Protein AF-A0A450X6T3-F1 (afdb_monomer)

Organism: NCBI:txid2126335

Sequence (74 aa):
MRDLTRTRDDFKAQEQKARQQLNAFVLRHGRHWPTDKTRWTRTHYNWLESLTFEHPWLQIVLQEYIDAVKAARE

Radius of gyration: 14.1 Å; Cα contacts (8 Å, |Δi|>4): 32; chains: 1; bounding box: 23×30×42 Å

Structure (mmCIF, N/CA/C/O backbone):
data_AF-A0A450X6T3-F1
#
_entry.id   AF-A0A450X6T3-F1
#
loop_
_atom_site.group_PDB
_atom_site.id
_atom_site.type_symbol
_atom_site.label_atom_id
_atom_site.label_alt_id
_atom_site.label_comp_id
_atom_site.label_asym_id
_atom_site.label_entity_id
_atom_site.label_seq_id
_atom_site.pdbx_PDB_ins_code
_atom_site.Cartn_x
_atom_site.Cartn_y
_atom_site.Cartn_z
_atom_site.occupancy
_atom_site.B_iso_or_equiv
_atom_site.auth_seq_id
_atom_site.auth_comp_id
_atom_site.auth_asym_id
_atom_site.auth_atom_id
_atom_site.pdbx_PDB_model_num
ATOM 1 N N . MET A 1 1 ? 11.439 -15.381 -29.173 1.00 63.69 1 MET A N 1
ATOM 2 C CA . MET A 1 1 ? 11.695 -13.990 -28.715 1.00 63.69 1 MET A CA 1
ATOM 3 C C . MET A 1 1 ? 10.432 -13.252 -28.258 1.00 63.69 1 MET A C 1
ATOM 5 O O . MET A 1 1 ? 10.525 -12.533 -27.276 1.00 63.69 1 MET A O 1
ATOM 9 N N . ARG A 1 2 ? 9.264 -13.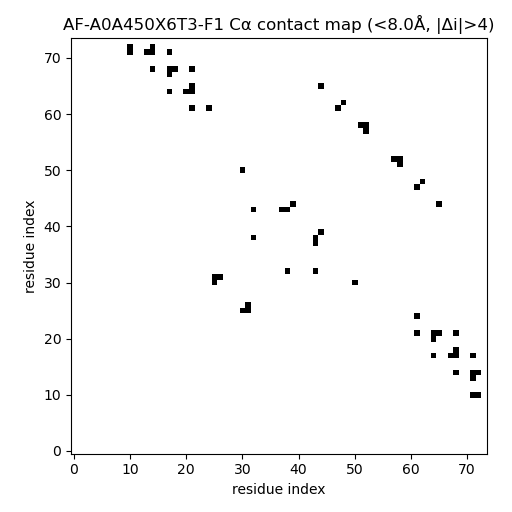422 -28.904 1.00 77.75 2 ARG A N 1
ATOM 10 C CA . ARG A 1 2 ? 8.011 -12.735 -28.515 1.00 77.75 2 ARG A CA 1
ATOM 11 C C . ARG A 1 2 ? 7.436 -13.179 -27.163 1.00 77.75 2 ARG A C 1
ATOM 13 O O . ARG A 1 2 ? 6.913 -12.339 -26.442 1.00 77.75 2 ARG A O 1
ATOM 20 N N . ASP A 1 3 ? 7.571 -14.453 -26.806 1.00 87.81 3 ASP A N 1
ATOM 21 C CA . ASP A 1 3 ? 7.017 -14.988 -25.554 1.00 87.81 3 ASP A CA 1
ATOM 22 C C . ASP A 1 3 ? 7.726 -14.429 -24.321 1.00 87.81 3 ASP A C 1
ATOM 24 O O . ASP A 1 3 ? 7.065 -13.994 -23.393 1.00 87.81 3 ASP A O 1
ATOM 28 N N . LEU A 1 4 ? 9.055 -14.279 -24.365 1.00 82.75 4 LEU A N 1
ATOM 29 C CA . LEU A 1 4 ? 9.821 -13.648 -23.281 1.00 82.75 4 LEU A CA 1
ATOM 30 C C . LEU A 1 4 ? 9.388 -12.199 -23.019 1.00 82.75 4 LEU A C 1
ATOM 32 O O . LEU A 1 4 ? 9.312 -11.769 -21.870 1.00 82.75 4 LEU A O 1
ATOM 36 N N . THR A 1 5 ? 9.102 -11.434 -24.075 1.00 88.75 5 THR A N 1
ATOM 37 C CA . THR A 1 5 ? 8.597 -10.063 -23.933 1.00 88.75 5 THR A CA 1
ATOM 38 C C . THR A 1 5 ? 7.185 -10.050 -23.358 1.00 88.75 5 THR A C 1
ATOM 40 O O . THR A 1 5 ? 6.915 -9.243 -22.475 1.00 88.75 5 THR A O 1
ATOM 43 N N . ARG A 1 6 ? 6.308 -10.961 -23.801 1.00 89.25 6 ARG A N 1
ATOM 44 C CA . ARG A 1 6 ? 4.946 -11.091 -23.259 1.00 89.25 6 ARG A CA 1
ATOM 45 C C . ARG A 1 6 ? 4.944 -11.496 -21.791 1.00 89.25 6 ARG A C 1
ATOM 47 O O . ARG A 1 6 ? 4.236 -10.882 -21.013 1.00 89.25 6 ARG A O 1
ATOM 54 N N . THR A 1 7 ? 5.774 -12.458 -21.401 1.00 90.75 7 THR A N 1
ATOM 55 C CA . THR A 1 7 ? 5.918 -12.875 -20.002 1.00 90.75 7 THR A CA 1
ATOM 56 C C . THR A 1 7 ? 6.373 -11.714 -19.115 1.00 90.75 7 THR A C 1
ATOM 58 O O . THR A 1 7 ? 5.835 -11.515 -18.034 1.00 90.75 7 THR A O 1
ATOM 61 N N . ARG A 1 8 ? 7.324 -10.894 -19.582 1.00 89.88 8 ARG A N 1
ATOM 62 C CA . ARG A 1 8 ? 7.761 -9.694 -18.844 1.00 89.88 8 ARG A CA 1
ATOM 63 C C . ARG A 1 8 ? 6.663 -8.642 -18.710 1.00 89.88 8 ARG A C 1
ATOM 65 O O . ARG A 1 8 ? 6.610 -7.959 -17.692 1.00 89.88 8 ARG A O 1
ATOM 72 N N . ASP A 1 9 ? 5.853 -8.465 -19.747 1.00 92.75 9 ASP A N 1
ATOM 73 C CA . ASP A 1 9 ? 4.725 -7.536 -19.721 1.00 92.75 9 ASP A CA 1
ATOM 74 C C . ASP A 1 9 ? 3.630 -8.017 -18.762 1.00 92.75 9 ASP A C 1
ATOM 76 O O . ASP A 1 9 ? 3.151 -7.231 -17.949 1.00 92.75 9 ASP A O 1
ATOM 80 N N . ASP A 1 10 ? 3.332 -9.322 -18.767 1.00 93.00 10 ASP A N 1
ATOM 81 C CA . ASP A 1 10 ? 2.366 -9.925 -17.847 1.00 93.00 10 ASP A CA 1
ATOM 82 C C . ASP A 1 10 ? 2.779 -9.707 -16.387 1.00 93.00 10 ASP A C 1
ATOM 84 O O . ASP A 1 10 ? 2.004 -9.146 -15.618 1.00 93.00 10 ASP A O 1
ATOM 88 N N . PHE A 1 11 ? 4.031 -10.009 -16.020 1.00 94.06 11 PHE A N 1
ATOM 89 C CA . PHE A 1 11 ? 4.516 -9.775 -14.654 1.00 94.06 11 PHE A CA 1
ATOM 90 C C . PHE A 1 11 ? 4.428 -8.303 -14.232 1.00 94.06 11 PHE A C 1
ATOM 92 O O . PHE A 1 11 ? 3.985 -8.001 -13.124 1.00 94.06 11 PHE A O 1
ATOM 99 N N . LYS A 1 12 ? 4.753 -7.363 -15.130 1.00 94.12 12 LYS A N 1
ATOM 100 C CA . LYS A 1 12 ? 4.569 -5.928 -14.858 1.00 94.12 12 LYS A CA 1
ATOM 101 C C . LYS A 1 12 ? 3.100 -5.562 -14.652 1.00 94.12 12 LYS A C 1
ATOM 103 O O . LYS A 1 12 ? 2.791 -4.758 -13.771 1.00 94.12 12 LYS A O 1
ATOM 108 N N . ALA A 1 13 ? 2.202 -6.133 -15.451 1.00 95.69 13 ALA A N 1
ATOM 109 C CA . ALA A 1 13 ? 0.770 -5.913 -15.317 1.00 95.69 13 ALA A CA 1
ATOM 110 C C . ALA A 1 13 ? 0.241 -6.475 -13.988 1.00 95.69 13 ALA A C 1
ATOM 112 O O . ALA A 1 13 ? -0.544 -5.797 -13.318 1.00 95.69 13 ALA A O 1
ATOM 113 N N . GLN A 1 14 ? 0.709 -7.655 -13.560 1.00 95.81 14 GLN A N 1
ATOM 114 C CA . GLN A 1 14 ? 0.360 -8.220 -12.252 1.00 95.81 14 GLN A CA 1
ATOM 115 C C . GLN A 1 14 ? 0.848 -7.329 -11.107 1.00 95.81 14 GLN A C 1
ATOM 117 O O . GLN A 1 14 ? 0.060 -6.988 -10.221 1.00 95.81 14 GLN A O 1
ATOM 122 N N . GLU A 1 15 ? 2.102 -6.869 -11.154 1.00 96.25 15 GLU A N 1
ATOM 123 C CA . GLU A 1 15 ? 2.654 -5.962 -10.143 1.00 96.25 15 GLU A CA 1
ATOM 124 C C . GLU A 1 15 ? 1.838 -4.662 -10.059 1.00 96.25 15 GLU A C 1
ATOM 126 O O . GLU A 1 15 ? 1.451 -4.211 -8.976 1.00 96.25 15 GLU A O 1
ATOM 131 N N . GLN A 1 16 ? 1.526 -4.056 -11.208 1.00 96.81 16 GLN A N 1
ATOM 132 C CA . GLN A 1 16 ? 0.727 -2.835 -11.267 1.00 96.81 16 GLN A CA 1
ATOM 133 C C . GLN A 1 16 ? -0.681 -3.050 -10.699 1.00 96.81 16 GLN A C 1
ATOM 135 O O . GLN A 1 16 ? -1.182 -2.198 -9.959 1.00 96.81 16 GLN A O 1
ATOM 140 N N . LYS A 1 17 ? -1.313 -4.182 -11.010 1.00 97.69 17 LYS A N 1
ATOM 141 C CA . LYS A 1 17 ? -2.649 -4.524 -10.522 1.00 97.69 17 LYS A CA 1
ATOM 142 C C . LYS A 1 17 ? -2.665 -4.720 -9.007 1.00 97.69 17 LYS A C 1
ATOM 144 O O . LYS A 1 17 ? -3.516 -4.130 -8.341 1.00 97.69 17 LYS A O 1
ATOM 149 N N . ALA A 1 18 ? -1.705 -5.461 -8.453 1.00 97.62 18 ALA A N 1
ATOM 150 C CA . ALA A 1 18 ? -1.580 -5.656 -7.007 1.00 97.62 18 ALA A CA 1
ATOM 151 C C . ALA A 1 18 ? -1.414 -4.310 -6.277 1.00 97.62 18 ALA A C 1
ATOM 153 O O . ALA A 1 18 ? -2.112 -4.012 -5.305 1.00 97.62 18 ALA A O 1
ATOM 154 N N . ARG A 1 19 ? -0.561 -3.430 -6.815 1.00 97.25 19 ARG A N 1
ATOM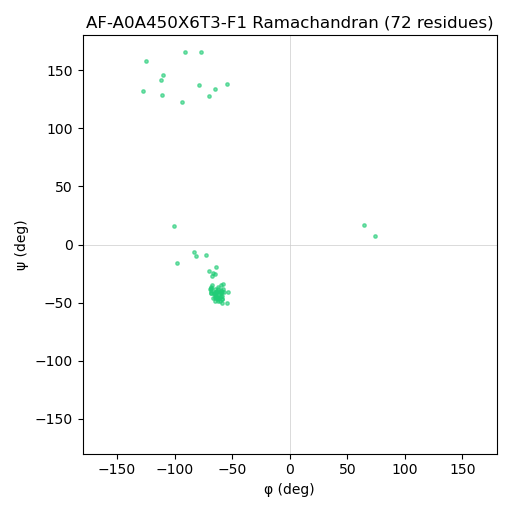 155 C CA . ARG A 1 19 ? -0.345 -2.071 -6.299 1.00 97.25 19 ARG A CA 1
ATOM 156 C C . ARG A 1 19 ? -1.621 -1.227 -6.298 1.00 97.25 19 ARG A C 1
ATOM 158 O O . ARG A 1 19 ? -1.902 -0.528 -5.324 1.00 97.25 19 ARG A O 1
ATOM 165 N N . GLN A 1 20 ? -2.399 -1.277 -7.378 1.00 97.44 20 GLN A N 1
ATOM 166 C CA . GLN A 1 20 ? -3.670 -0.554 -7.474 1.00 97.44 20 GLN A CA 1
ATOM 167 C C . GLN A 1 20 ? -4.695 -1.065 -6.460 1.00 97.44 20 GLN A C 1
ATOM 169 O O . GLN A 1 20 ? -5.357 -0.253 -5.817 1.00 97.44 20 GLN A O 1
ATOM 174 N N . GLN A 1 21 ? -4.797 -2.384 -6.283 1.00 98.06 21 GLN A N 1
ATOM 175 C CA . GLN A 1 21 ? -5.713 -3.000 -5.320 1.00 98.06 21 GLN A CA 1
ATOM 176 C C . GLN A 1 21 ? -5.374 -2.608 -3.878 1.00 98.06 21 GLN A C 1
ATOM 178 O O . GLN A 1 21 ? -6.262 -2.171 -3.146 1.00 98.06 21 GLN A O 1
ATOM 183 N N . LEU A 1 22 ? -4.094 -2.664 -3.499 1.00 97.88 22 LEU A N 1
ATOM 184 C CA . LEU A 1 22 ? -3.637 -2.209 -2.185 1.00 97.88 22 LEU A CA 1
ATOM 185 C C . LEU A 1 22 ? -3.936 -0.719 -1.968 1.00 97.88 22 LEU A C 1
ATOM 187 O O . LEU A 1 22 ? -4.458 -0.330 -0.924 1.00 97.88 22 LEU A O 1
ATOM 191 N N . ASN A 1 23 ? -3.660 0.126 -2.966 1.00 96.94 23 ASN A N 1
ATOM 192 C CA . ASN A 1 23 ? -3.952 1.555 -2.868 1.00 96.94 23 ASN A CA 1
ATOM 193 C C . ASN A 1 23 ? -5.465 1.823 -2.741 1.00 96.94 23 ASN A C 1
ATOM 195 O O . ASN A 1 23 ? -5.880 2.652 -1.938 1.00 96.94 23 ASN A O 1
ATOM 199 N N . ALA A 1 24 ? -6.302 1.097 -3.485 1.00 97.62 24 ALA A N 1
ATOM 200 C CA . ALA A 1 24 ? -7.755 1.192 -3.365 1.00 97.62 24 ALA A CA 1
ATOM 201 C C . ALA A 1 24 ? -8.246 0.755 -1.974 1.00 97.62 24 ALA A C 1
ATOM 203 O O . ALA A 1 24 ? -9.119 1.411 -1.406 1.00 97.62 24 ALA A O 1
ATOM 204 N N . PHE A 1 25 ? -7.658 -0.304 -1.402 1.00 97.81 25 PHE A N 1
ATOM 205 C CA . PHE A 1 25 ? -7.955 -0.774 -0.048 1.00 97.81 25 PHE A CA 1
ATOM 206 C C . PHE A 1 25 ? -7.648 0.289 1.018 1.00 97.81 25 PHE A C 1
ATOM 208 O O . PHE A 1 25 ? -8.490 0.578 1.863 1.00 97.81 25 PHE A O 1
ATOM 215 N N . VAL A 1 26 ? -6.474 0.919 0.989 1.00 97.12 26 VAL A N 1
ATOM 216 C CA . VAL A 1 26 ? -6.156 1.944 2.000 1.00 97.12 26 VAL A CA 1
ATOM 217 C C . VAL A 1 26 ? -7.029 3.193 1.832 1.00 97.12 26 VAL A C 1
ATOM 219 O O . VAL A 1 26 ? -7.516 3.738 2.825 1.00 97.12 26 VAL A O 1
ATOM 222 N N . LEU A 1 27 ? -7.333 3.579 0.586 1.00 96.75 27 LEU A N 1
ATOM 223 C CA . LEU A 1 27 ? -8.185 4.731 0.283 1.00 96.75 27 LEU A CA 1
ATOM 224 C C . LEU A 1 27 ? -9.625 4.550 0.777 1.00 96.75 27 LEU A C 1
ATOM 226 O O . LEU A 1 27 ? -10.165 5.469 1.391 1.00 96.75 27 LEU A O 1
ATOM 230 N N . ARG A 1 28 ? -10.241 3.373 0.585 1.00 96.81 28 ARG A N 1
ATOM 231 C CA . ARG A 1 28 ? -11.604 3.101 1.095 1.00 96.81 28 ARG A CA 1
ATOM 232 C C . ARG A 1 28 ? -11.694 3.132 2.626 1.00 96.81 28 ARG A C 1
ATOM 234 O O . ARG A 1 28 ? -12.781 3.300 3.163 1.00 96.81 28 ARG A O 1
ATOM 241 N N . HIS A 1 29 ? -10.564 2.990 3.320 1.00 96.56 29 HIS A N 1
ATOM 242 C CA . HIS A 1 29 ? -10.458 3.098 4.777 1.00 96.56 29 HIS A CA 1
ATOM 243 C C . HIS A 1 29 ? -9.919 4.468 5.236 1.00 96.56 29 HIS A C 1
ATOM 245 O O . HIS A 1 29 ? -9.477 4.615 6.375 1.00 96.56 29 HIS A O 1
ATOM 251 N N . GLY A 1 30 ? -9.928 5.479 4.357 1.00 96.25 30 GLY A N 1
ATOM 252 C CA . GLY A 1 30 ? -9.551 6.859 4.679 1.00 96.25 30 GLY A CA 1
ATOM 253 C C . GLY A 1 30 ? -8.047 7.093 4.849 1.00 96.25 30 GLY A C 1
ATOM 254 O O . GLY A 1 30 ? -7.633 8.185 5.239 1.00 96.25 30 GLY A O 1
ATOM 255 N N . ARG A 1 31 ? -7.204 6.100 4.548 1.00 96.38 31 ARG A N 1
ATOM 256 C CA . ARG A 1 31 ? -5.747 6.192 4.678 1.00 96.38 31 ARG A CA 1
ATOM 257 C C . ARG A 1 31 ? -5.136 6.633 3.352 1.00 96.38 31 ARG A C 1
ATOM 259 O O . ARG A 1 31 ? -5.312 5.990 2.321 1.00 96.38 31 ARG A O 1
ATOM 266 N N . HIS A 1 32 ? -4.401 7.737 3.386 1.00 95.38 32 HIS A N 1
ATOM 267 C CA . HIS A 1 32 ? -3.822 8.362 2.203 1.00 95.38 32 HIS A CA 1
ATOM 268 C C . HIS A 1 32 ? -2.324 8.587 2.389 1.00 95.38 32 HIS A C 1
ATOM 270 O O . HIS A 1 32 ? -1.870 9.114 3.404 1.00 95.38 32 HIS A O 1
ATOM 276 N N . TRP A 1 33 ? -1.556 8.183 1.380 1.00 96.00 33 TRP A N 1
ATOM 277 C CA . TRP A 1 33 ? -0.137 8.501 1.297 1.00 96.00 33 TRP A CA 1
ATOM 278 C C . TRP A 1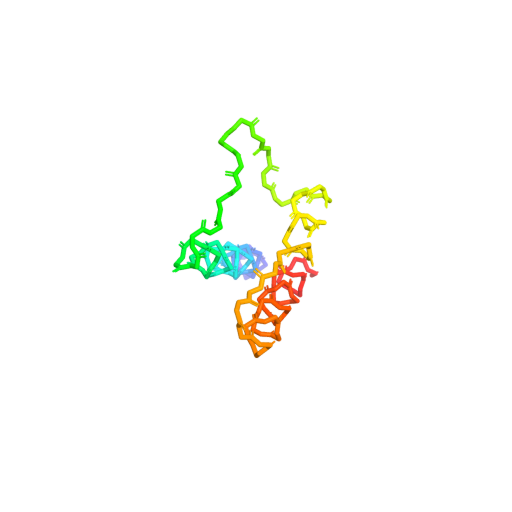 33 ? 0.049 9.948 0.807 1.00 96.00 33 TRP A C 1
ATOM 280 O O . TRP A 1 33 ? -0.647 10.327 -0.143 1.00 96.00 33 TRP A O 1
ATOM 290 N N . PRO A 1 34 ? 0.972 10.740 1.391 1.00 94.69 34 PRO A N 1
ATOM 291 C CA . PRO A 1 34 ? 1.216 12.119 0.972 1.00 94.69 34 PRO A CA 1
ATOM 292 C C . PRO A 1 34 ? 1.535 12.235 -0.522 1.00 94.69 34 PRO A C 1
ATOM 294 O O . PRO A 1 34 ? 2.277 11.423 -1.080 1.00 94.69 34 PRO A O 1
ATOM 297 N N . THR A 1 35 ? 0.972 13.250 -1.176 1.00 91.25 35 THR A N 1
ATOM 298 C CA . THR A 1 35 ? 1.106 13.460 -2.626 1.00 91.25 35 THR A CA 1
ATOM 299 C C . THR A 1 35 ? 2.511 13.885 -3.046 1.00 91.25 35 THR A C 1
ATOM 301 O O . THR A 1 35 ? 2.889 13.666 -4.191 1.00 91.25 35 THR A O 1
ATOM 304 N N . ASP A 1 36 ? 3.288 14.460 -2.129 1.00 94.81 36 ASP A N 1
ATOM 305 C CA . ASP A 1 36 ? 4.674 14.901 -2.320 1.00 94.81 36 ASP A CA 1
ATOM 306 C C . ASP A 1 36 ? 5.708 13.772 -2.161 1.00 94.81 36 ASP A C 1
ATOM 308 O O . ASP A 1 36 ? 6.893 13.978 -2.420 1.00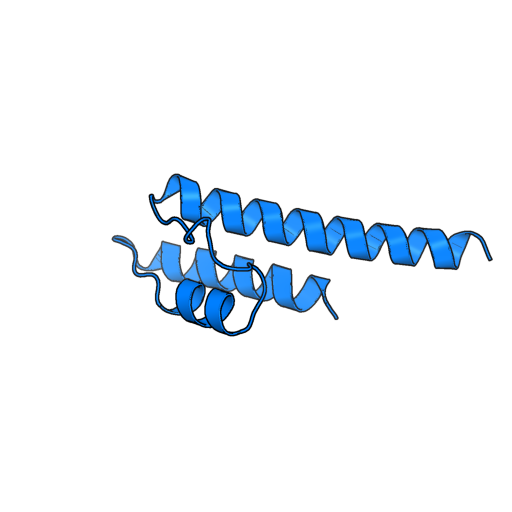 94.81 36 ASP A O 1
ATOM 312 N N . LYS A 1 37 ? 5.285 12.565 -1.754 1.00 94.50 37 LYS A N 1
ATOM 313 C CA . LYS A 1 37 ? 6.190 11.443 -1.467 1.00 94.50 37 LYS A CA 1
ATOM 314 C C . LYS A 1 37 ? 6.056 10.298 -2.462 1.00 94.50 37 LYS A C 1
ATOM 316 O O . LYS A 1 37 ? 4.963 9.859 -2.817 1.00 94.50 37 LYS A O 1
ATOM 321 N N . THR A 1 38 ? 7.187 9.696 -2.816 1.00 95.06 38 THR A N 1
ATOM 322 C CA . THR A 1 38 ? 7.240 8.539 -3.720 1.00 95.06 38 THR A CA 1
ATOM 323 C C . THR A 1 38 ? 6.671 7.270 -3.073 1.00 95.06 38 THR A C 1
ATOM 325 O O . THR A 1 38 ? 7.099 6.860 -1.989 1.00 95.06 38 THR A O 1
ATOM 328 N N . ARG A 1 39 ? 5.732 6.611 -3.766 1.00 94.88 39 ARG A N 1
ATOM 329 C CA . ARG A 1 39 ? 5.175 5.299 -3.384 1.00 94.88 39 ARG A CA 1
ATOM 330 C C . ARG A 1 39 ? 6.132 4.149 -3.715 1.00 94.88 39 ARG A C 1
ATOM 332 O O . ARG A 1 39 ? 7.068 4.309 -4.490 1.00 94.88 39 ARG A O 1
ATOM 339 N N . TRP A 1 40 ? 5.859 2.975 -3.145 1.00 94.62 40 TR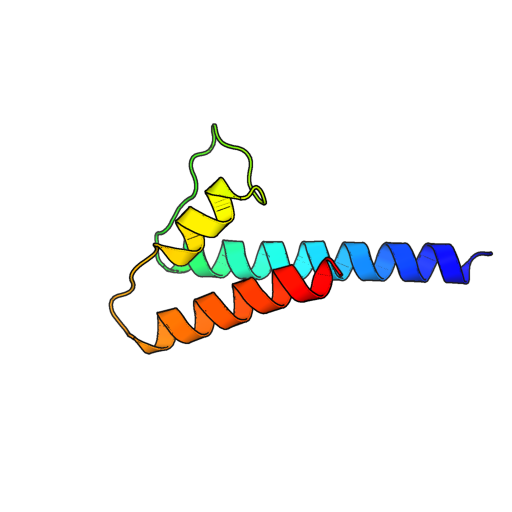P A N 1
ATOM 340 C CA . TRP A 1 40 ? 6.588 1.710 -3.391 1.00 94.62 40 TRP A CA 1
ATOM 341 C C . TRP A 1 40 ? 8.060 1.718 -2.947 1.00 94.62 40 TRP A C 1
ATOM 343 O O . TRP A 1 40 ? 8.847 0.853 -3.329 1.00 94.62 40 TRP A O 1
ATOM 353 N N . THR A 1 41 ? 8.418 2.684 -2.103 1.00 95.06 41 THR A N 1
ATOM 354 C CA . THR A 1 41 ? 9.696 2.764 -1.392 1.00 95.06 41 THR A CA 1
ATOM 355 C C . THR A 1 41 ? 9.591 2.063 -0.039 1.00 95.06 41 THR A C 1
ATOM 357 O O . THR A 1 41 ? 8.491 1.818 0.455 1.00 95.06 41 THR A O 1
ATOM 360 N N . ARG A 1 42 ? 10.728 1.791 0.615 1.00 94.94 42 ARG A N 1
ATOM 361 C CA . ARG A 1 42 ? 10.741 1.237 1.980 1.00 94.94 42 ARG A CA 1
ATOM 362 C C . ARG A 1 42 ? 9.907 2.077 2.953 1.00 94.94 42 ARG A C 1
ATOM 364 O O . ARG A 1 42 ? 9.147 1.526 3.734 1.00 94.94 42 ARG A O 1
ATOM 371 N N . THR A 1 43 ? 9.984 3.403 2.852 1.00 97.12 43 THR A N 1
ATOM 372 C CA . THR A 1 43 ? 9.192 4.322 3.683 1.00 97.12 43 THR A CA 1
ATOM 373 C C . THR A 1 43 ? 7.689 4.158 3.457 1.00 97.12 43 THR A C 1
ATOM 375 O O . THR A 1 43 ? 6.925 4.207 4.415 1.00 97.12 43 THR A O 1
ATOM 378 N N . HIS A 1 44 ? 7.259 3.929 2.212 1.00 96.69 44 HIS A N 1
ATOM 379 C CA . HIS A 1 44 ? 5.854 3.649 1.908 1.00 96.69 44 HIS A CA 1
ATOM 380 C C . HIS A 1 44 ? 5.396 2.319 2.524 1.00 96.69 44 HIS A C 1
ATOM 382 O O . HIS A 1 44 ? 4.319 2.276 3.106 1.00 96.69 44 HIS A O 1
ATOM 388 N N . TYR A 1 45 ? 6.212 1.260 2.455 1.00 96.19 45 TYR A N 1
ATOM 389 C CA . TYR A 1 45 ? 5.887 -0.024 3.095 1.00 96.19 45 TYR A CA 1
ATOM 390 C C . TYR A 1 45 ? 5.823 0.079 4.619 1.00 96.19 45 TYR A C 1
ATOM 392 O O . TYR A 1 45 ? 4.836 -0.352 5.198 1.00 96.19 45 TYR A O 1
ATOM 400 N N . ASN A 1 46 ? 6.789 0.750 5.251 1.00 96.69 46 ASN A N 1
ATOM 401 C CA . ASN A 1 46 ? 6.752 0.988 6.695 1.00 96.69 46 ASN A CA 1
ATOM 402 C C . ASN A 1 46 ? 5.479 1.746 7.112 1.00 96.69 46 ASN A C 1
ATOM 404 O O . ASN A 1 46 ? 4.900 1.472 8.158 1.00 96.69 46 ASN A O 1
ATOM 408 N N . TRP A 1 47 ? 5.036 2.711 6.297 1.00 97.50 47 TRP A N 1
ATOM 409 C CA . TRP A 1 47 ? 3.782 3.417 6.543 1.00 97.50 47 TRP A CA 1
ATOM 410 C C . TRP A 1 47 ? 2.572 2.498 6.406 1.00 97.50 47 TRP A C 1
ATOM 412 O O . TRP A 1 47 ? 1.726 2.517 7.295 1.00 97.50 47 TRP A O 1
ATOM 422 N N . LEU A 1 48 ? 2.507 1.684 5.346 1.00 97.38 48 LEU A N 1
ATOM 423 C CA . LEU A 1 48 ? 1.449 0.689 5.167 1.00 97.38 48 LEU A CA 1
ATOM 424 C C . LEU A 1 48 ? 1.367 -0.232 6.392 1.00 97.38 48 LEU A C 1
ATOM 426 O O . LEU A 1 48 ? 0.302 -0.344 6.983 1.00 97.38 48 LEU A O 1
ATOM 430 N N . GLU A 1 49 ? 2.492 -0.801 6.826 1.00 95.50 49 GLU A N 1
ATOM 431 C CA . GLU A 1 49 ? 2.579 -1.703 7.986 1.00 95.50 49 GLU A CA 1
ATOM 432 C C . GLU A 1 49 ? 2.227 -1.009 9.317 1.00 95.50 49 GLU A C 1
ATOM 434 O O . GLU A 1 49 ? 1.757 -1.663 10.245 1.00 95.50 49 GLU A O 1
ATOM 439 N N . SER A 1 50 ? 2.390 0.316 9.410 1.00 96.44 50 SER A N 1
ATOM 440 C CA . SER A 1 50 ? 2.000 1.113 10.585 1.00 96.44 50 SER A CA 1
ATOM 441 C C . SER A 1 50 ? 0.513 1.480 10.647 1.00 96.44 50 SER A C 1
ATOM 443 O O . SER A 1 50 ? 0.063 2.032 11.654 1.00 96.44 50 SER A O 1
ATOM 445 N N . LEU A 1 51 ? -0.251 1.240 9.574 1.00 96.44 51 LEU A N 1
ATOM 446 C CA . LEU A 1 51 ? -1.673 1.563 9.557 1.00 96.44 51 LEU A CA 1
ATOM 447 C C . LEU A 1 51 ? -2.408 0.708 10.585 1.00 96.44 51 LEU A C 1
ATOM 449 O O . LEU A 1 51 ? -2.237 -0.503 10.641 1.00 96.44 51 LEU A O 1
ATOM 453 N N . THR A 1 52 ? -3.272 1.353 11.361 1.00 94.38 52 THR A N 1
ATOM 454 C CA . THR A 1 52 ? -4.192 0.686 12.278 1.00 94.38 52 THR A CA 1
ATOM 455 C C . THR A 1 52 ? -5.618 0.820 11.760 1.00 94.38 52 THR A C 1
ATOM 457 O O . THR A 1 52 ? -5.991 1.835 11.160 1.00 94.38 52 THR A O 1
ATOM 460 N N . PHE A 1 53 ? -6.438 -0.197 11.988 1.00 95.06 53 PHE A N 1
ATOM 461 C CA . PHE A 1 53 ? -7.847 -0.197 11.604 1.00 95.06 53 PHE A CA 1
ATOM 462 C C . PHE A 1 53 ? -8.725 -0.496 12.814 1.00 95.06 53 PHE A C 1
ATOM 464 O O . PHE A 1 53 ? -8.269 -1.091 13.786 1.00 95.06 53 PHE A O 1
ATOM 471 N N . GLU A 1 54 ? -9.994 -0.094 12.735 1.00 93.94 54 GLU A N 1
ATOM 472 C CA . GLU A 1 54 ? -10.988 -0.362 13.783 1.00 93.94 54 GLU A CA 1
ATOM 473 C C . GLU A 1 54 ? -11.181 -1.865 14.019 1.00 93.94 54 GLU A C 1
ATOM 475 O O . GLU A 1 54 ? -11.372 -2.315 15.147 1.00 93.94 54 GLU A O 1
ATOM 480 N N . HIS A 1 55 ? -11.093 -2.653 12.949 1.00 95.81 55 HIS A N 1
ATOM 481 C CA . HIS A 1 55 ? -11.315 -4.085 13.003 1.00 95.81 55 HIS A CA 1
ATOM 482 C C . HIS A 1 55 ? -10.020 -4.877 12.776 1.00 95.81 55 HIS A C 1
ATOM 484 O O . HIS A 1 55 ? -9.368 -4.675 11.746 1.00 95.81 55 HIS A O 1
ATOM 490 N N . PRO A 1 56 ? -9.673 -5.841 13.652 1.00 93.50 56 PRO A N 1
ATOM 491 C CA . PRO A 1 56 ? -8.433 -6.616 13.542 1.00 93.50 56 PRO A CA 1
ATOM 492 C C . PRO A 1 56 ? -8.272 -7.373 12.218 1.00 93.50 56 PRO A C 1
ATOM 494 O O . PRO A 1 56 ? -7.16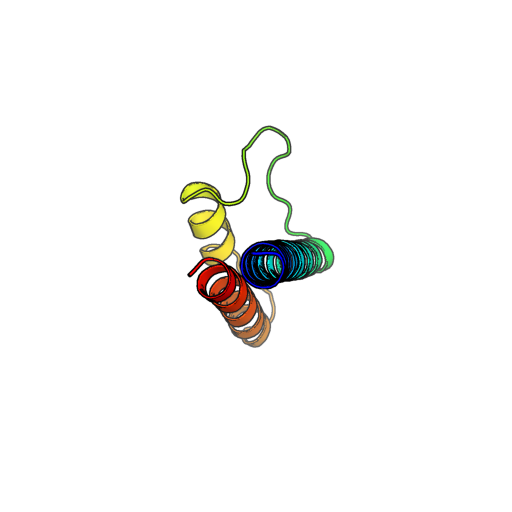6 -7.484 11.698 1.00 93.50 56 PRO A O 1
ATOM 497 N N . TRP A 1 57 ? -9.364 -7.860 11.622 1.00 96.25 57 TRP A N 1
ATOM 498 C CA . TRP A 1 57 ? -9.300 -8.584 10.347 1.00 96.25 57 TRP A CA 1
ATOM 499 C C . TRP A 1 57 ? -8.858 -7.700 9.177 1.00 96.25 57 TRP A C 1
ATOM 501 O O . TRP A 1 57 ? -8.298 -8.207 8.209 1.00 96.25 57 TRP A O 1
ATOM 511 N N . LEU A 1 58 ? -9.058 -6.380 9.254 1.00 97.06 58 LEU A N 1
AT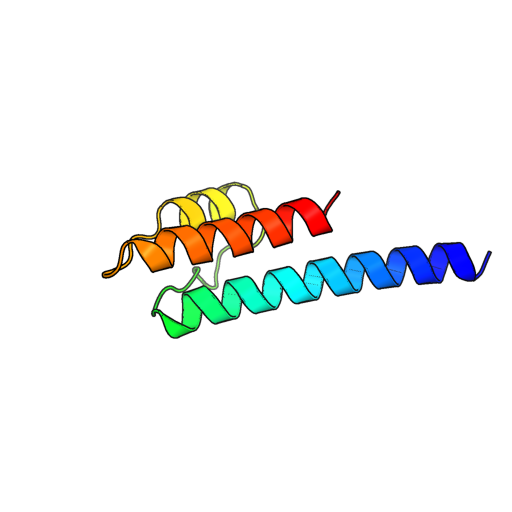OM 512 C CA . LEU A 1 58 ? -8.570 -5.460 8.226 1.00 97.06 58 LEU A CA 1
ATOM 513 C C . LEU A 1 58 ? -7.041 -5.391 8.212 1.00 97.06 58 LEU A C 1
ATOM 515 O O . LEU A 1 58 ? -6.469 -5.169 7.149 1.00 97.06 58 LEU A O 1
ATOM 519 N N . GLN A 1 59 ? -6.384 -5.649 9.347 1.00 96.31 59 GLN A N 1
ATOM 520 C CA . GLN A 1 59 ? -4.929 -5.778 9.395 1.00 96.31 59 GLN A CA 1
ATOM 521 C C . GLN A 1 59 ? -4.452 -7.000 8.607 1.00 96.31 59 GLN A C 1
ATOM 523 O O . GLN A 1 59 ? -3.480 -6.908 7.865 1.00 96.31 59 GLN A O 1
ATOM 528 N N . ILE A 1 60 ? -5.163 -8.125 8.730 1.00 96.88 60 ILE A N 1
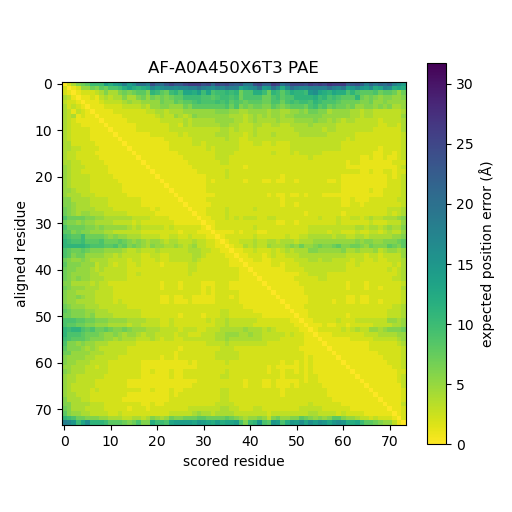ATOM 529 C CA . ILE A 1 60 ? -4.864 -9.351 7.978 1.00 96.88 60 ILE A CA 1
ATOM 530 C C . ILE A 1 60 ? -5.032 -9.079 6.482 1.00 96.88 60 ILE A C 1
ATOM 532 O O . ILE A 1 60 ? -4.123 -9.334 5.705 1.00 96.88 60 ILE A O 1
ATOM 536 N N . VAL A 1 61 ? -6.152 -8.469 6.081 1.00 97.88 61 VAL A N 1
ATOM 537 C CA . VAL A 1 61 ? -6.403 -8.121 4.672 1.00 97.88 61 VAL A CA 1
ATOM 538 C C . VAL A 1 61 ? -5.339 -7.164 4.122 1.00 97.88 61 VAL A C 1
ATOM 540 O O . VAL A 1 61 ? -4.895 -7.330 2.988 1.00 97.88 61 VAL A O 1
ATOM 543 N N . LEU A 1 62 ? -4.909 -6.169 4.905 1.00 97.88 62 LEU A N 1
ATOM 544 C CA . LEU A 1 62 ? -3.812 -5.282 4.520 1.00 97.88 62 LEU A CA 1
ATOM 545 C C . LEU A 1 62 ? -2.521 -6.073 4.273 1.00 97.88 62 LEU A C 1
ATOM 547 O O . LEU A 1 62 ? -1.855 -5.838 3.265 1.00 97.88 62 LEU A O 1
ATOM 551 N N . GLN A 1 63 ? -2.181 -6.988 5.181 1.00 97.25 63 GLN A N 1
ATOM 552 C CA . GLN A 1 63 ? -0.974 -7.800 5.083 1.00 97.25 63 GLN A CA 1
ATOM 553 C C . GLN A 1 63 ? -0.997 -8.678 3.825 1.00 97.25 63 GLN A C 1
ATOM 555 O O . GLN A 1 63 ? -0.044 -8.637 3.052 1.00 97.25 63 GLN A O 1
ATOM 560 N N . GLU A 1 64 ? -2.125 -9.331 3.529 1.00 98.00 64 GLU A N 1
ATOM 561 C CA . GLU A 1 64 ? -2.315 -10.111 2.296 1.00 98.00 64 GLU A CA 1
ATOM 562 C C . GLU A 1 64 ? -2.086 -9.264 1.032 1.00 98.00 64 GLU A C 1
ATOM 564 O O . GLU A 1 64 ? -1.437 -9.703 0.082 1.00 98.00 64 GLU A O 1
ATOM 569 N N . TYR A 1 65 ? -2.561 -8.013 1.009 1.00 98.06 65 TYR A N 1
ATOM 570 C CA . TYR A 1 65 ? -2.292 -7.110 -0.113 1.00 98.06 65 TYR A CA 1
ATOM 571 C C . TYR A 1 65 ? -0.818 -6.696 -0.207 1.00 98.06 65 TYR A C 1
ATOM 573 O O . TYR A 1 65 ? -0.292 -6.565 -1.315 1.00 98.06 65 TYR A O 1
ATOM 581 N N . ILE A 1 66 ? -0.149 -6.457 0.924 1.00 97.06 66 ILE A N 1
ATOM 582 C CA . ILE A 1 66 ? 1.286 -6.143 0.953 1.00 97.06 66 ILE A CA 1
ATOM 583 C C . ILE A 1 66 ? 2.086 -7.324 0.400 1.00 97.06 66 ILE A C 1
ATOM 585 O O . ILE A 1 66 ? 2.965 -7.118 -0.439 1.00 97.06 66 ILE A O 1
ATOM 589 N N . ASP A 1 67 ? 1.765 -8.542 0.828 1.00 96.75 67 ASP A N 1
ATOM 590 C CA . ASP A 1 67 ? 2.451 -9.754 0.391 1.00 96.75 67 ASP A CA 1
ATOM 591 C C . ASP A 1 67 ? 2.168 -10.065 -1.081 1.00 96.75 67 ASP A C 1
ATOM 593 O O . ASP A 1 67 ? 3.101 -10.378 -1.817 1.00 96.75 67 ASP A O 1
ATOM 597 N N . ALA A 1 68 ? 0.947 -9.833 -1.573 1.00 96.94 68 ALA A N 1
ATOM 598 C CA . ALA A 1 68 ? 0.638 -9.925 -3.001 1.00 96.94 68 ALA A CA 1
ATOM 599 C C . ALA A 1 68 ? 1.474 -8.951 -3.855 1.00 96.94 68 ALA A C 1
ATOM 601 O O . ALA A 1 68 ? 1.935 -9.309 -4.939 1.00 96.94 68 ALA A O 1
ATOM 60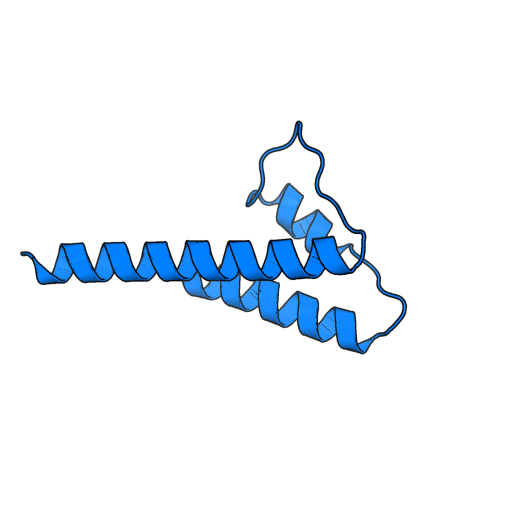2 N N . VAL A 1 69 ? 1.707 -7.722 -3.375 1.00 96.81 69 VAL A N 1
ATOM 603 C CA . VAL A 1 69 ? 2.577 -6.753 -4.069 1.00 96.81 69 VAL A CA 1
ATOM 604 C C . VAL A 1 69 ? 4.044 -7.181 -4.025 1.00 96.81 69 VAL A C 1
ATOM 606 O O . VAL A 1 69 ? 4.754 -6.981 -5.010 1.00 96.81 69 VAL A O 1
ATOM 609 N N . LYS A 1 70 ? 4.512 -7.745 -2.904 1.00 94.62 70 LYS A N 1
ATOM 610 C CA . LYS A 1 70 ? 5.885 -8.260 -2.777 1.00 94.62 70 LYS A CA 1
ATOM 611 C C . LYS A 1 70 ? 6.104 -9.450 -3.716 1.00 94.62 70 LYS A C 1
ATOM 613 O O . LYS A 1 70 ? 7.038 -9.396 -4.507 1.00 94.62 70 LYS A O 1
ATOM 618 N N . ALA A 1 71 ? 5.195 -10.422 -3.712 1.00 94.81 71 ALA A N 1
ATOM 619 C CA . ALA A 1 71 ? 5.257 -11.611 -4.559 1.00 94.81 71 ALA A CA 1
ATOM 620 C C . ALA A 1 71 ? 5.196 -11.278 -6.058 1.00 94.81 71 ALA A C 1
ATOM 622 O O . ALA A 1 71 ? 5.885 -11.896 -6.857 1.00 94.81 71 ALA A O 1
ATOM 623 N N . ALA A 1 72 ? 4.411 -10.272 -6.462 1.00 93.06 72 ALA A N 1
ATOM 624 C CA . ALA A 1 72 ? 4.336 -9.850 -7.864 1.00 93.06 72 ALA A CA 1
ATOM 625 C C . ALA A 1 72 ? 5.591 -9.102 -8.362 1.00 93.06 72 ALA A C 1
ATOM 627 O O . ALA A 1 72 ? 5.685 -8.795 -9.550 1.00 93.06 72 ALA A O 1
ATOM 628 N N . ARG A 1 73 ? 6.519 -8.752 -7.463 1.00 84.75 73 ARG A N 1
ATOM 629 C CA . ARG A 1 73 ? 7.775 -8.062 -7.785 1.00 84.75 73 ARG A CA 1
ATOM 630 C C . ARG A 1 73 ? 8.969 -9.021 -7.905 1.00 84.75 73 ARG A C 1
ATOM 632 O O . ARG A 1 73 ? 10.007 -8.598 -8.418 1.00 84.75 73 ARG A O 1
ATOM 639 N N . GLU A 1 74 ? 8.832 -10.247 -7.405 1.00 70.75 74 GLU A N 1
ATOM 640 C CA . GLU A 1 74 ? 9.819 -11.334 -7.517 1.00 70.75 74 GLU A CA 1
ATOM 641 C C . GLU A 1 74 ? 9.796 -11.971 -8.914 1.00 70.75 74 GLU A C 1
ATOM 643 O O . GLU A 1 74 ? 10.902 -12.226 -9.445 1.00 70.75 74 GLU A O 1
#

pLDDT: mean 94.22, std 5.76, range [63.69, 98.06]

Nearest PDB structures (foldseek):
  7mkp-assembly1_C  TM=5.219E-01  e=1.170E+00  Escherichia coli K-12
  6flp-assembly1_C  TM=5.099E-01  e=4.771E+00  Escherichia coli K-12

Mean predicted aligned error: 3.29 Å

Foldseek 3Di:
DVVVVVVVVVLVVQLVVLVVVLQVLCVVQVHDDDPPDDDPDPVNVVVLLPDDDPDPVSNVVSVVSVVSNVVSVD

Secondary structure (DSSP, 8-state):
-HHHHHHHHHHHHHHHHHHHHHHHHHHHTT----TTS-SSSHHHHHHHHH---SSHHHHHHHHHHHHHHHHTT-

Solvent-accessible surface area (backbone atoms only — not comparable to full-atom values): 4373 Å² total; per-residue (Å²): 119,68,63,65,54,50,54,54,48,49,44,52,50,49,26,52,47,33,48,50,51,41,51,50,55,38,45,80,70,76,46,78,81,64,89,93,55,75,76,92,39,72,69,40,50,54,50,59,74,65,61,82,65,98,48,76,67,55,53,54,55,49,49,54,36,53,50,49,33,54,61,40,70,110